Protein AF-A0A0F0GG61-F1 (afdb_monomer_lite)

Radius of gyration: 24.67 Å; chains: 1; bounding box: 69×28×39 Å

Structure (mmCIF, N/CA/C/O backbone):
data_AF-A0A0F0GG61-F1
#
_entry.id   AF-A0A0F0GG61-F1
#
loop_
_atom_site.group_PDB
_atom_site.id
_atom_site.type_symbol
_atom_site.label_atom_id
_atom_site.label_alt_id
_atom_site.label_comp_id
_atom_site.label_asym_id
_atom_site.label_entity_id
_atom_site.label_seq_id
_atom_site.pdbx_PDB_ins_code
_atom_site.Cartn_x
_atom_site.Cartn_y
_atom_site.Cartn_z
_atom_site.occupancy
_atom_site.B_iso_or_equiv
_atom_site.auth_seq_id
_atom_site.auth_comp_id
_atom_site.auth_asym_id
_atom_site.auth_atom_id
_atom_site.pdbx_PDB_model_num
ATOM 1 N N . LEU A 1 1 ? -0.854 10.398 -13.385 1.00 60.62 1 LEU A N 1
ATOM 2 C CA . LEU A 1 1 ? -2.015 11.246 -13.018 1.00 60.62 1 LEU A CA 1
ATOM 3 C C . LEU A 1 1 ? -3.148 10.420 -12.401 1.00 60.62 1 LEU A C 1
ATOM 5 O O . LEU A 1 1 ? -3.585 10.761 -11.313 1.00 60.62 1 LEU A O 1
ATOM 9 N N . THR A 1 2 ? -3.520 9.273 -12.982 1.00 81.12 2 THR A N 1
ATOM 10 C CA . THR A 1 2 ? -4.632 8.414 -12.510 1.00 81.12 2 THR A CA 1
ATOM 11 C C . THR A 1 2 ? -4.585 7.995 -11.032 1.00 81.12 2 THR A C 1
ATOM 13 O O . THR A 1 2 ? -5.613 8.048 -10.365 1.00 81.12 2 THR A O 1
ATOM 16 N N . ALA A 1 3 ? -3.420 7.618 -10.491 1.00 82.50 3 ALA A N 1
ATOM 17 C CA . ALA A 1 3 ? -3.306 7.179 -9.092 1.00 82.50 3 ALA A CA 1
ATOM 18 C C . ALA A 1 3 ? -3.589 8.302 -8.076 1.00 82.50 3 ALA A C 1
ATOM 20 O O . ALA A 1 3 ? -4.267 8.090 -7.072 1.00 82.50 3 ALA A O 1
ATOM 21 N N . VAL A 1 4 ? -3.110 9.517 -8.358 1.00 86.19 4 VAL A N 1
ATOM 22 C CA . VAL A 1 4 ? -3.315 10.687 -7.490 1.00 86.19 4 VAL A CA 1
ATOM 23 C C . VAL A 1 4 ? -4.774 11.137 -7.535 1.00 86.19 4 VAL A C 1
ATOM 25 O O . VAL A 1 4 ? -5.352 11.425 -6.489 1.00 86.19 4 VAL A O 1
ATOM 28 N N . ASP A 1 5 ? -5.391 11.134 -8.718 1.00 89.25 5 ASP A N 1
ATOM 29 C CA . ASP A 1 5 ? -6.809 11.474 -8.873 1.00 89.25 5 ASP A CA 1
ATOM 30 C C . ASP A 1 5 ? -7.724 10.456 -8.184 1.00 89.25 5 ASP A C 1
ATOM 32 O O . ASP A 1 5 ? -8.680 10.842 -7.510 1.00 89.25 5 ASP A O 1
ATOM 36 N N . LEU A 1 6 ? -7.409 9.159 -8.286 1.00 88.88 6 LEU A N 1
ATOM 37 C CA . LEU A 1 6 ? -8.118 8.106 -7.559 1.00 88.88 6 LEU A CA 1
ATOM 38 C C . LEU A 1 6 ? -8.028 8.330 -6.043 1.00 88.88 6 LEU A C 1
ATOM 40 O O . LEU A 1 6 ? -9.060 8.380 -5.376 1.00 88.88 6 LEU A O 1
ATOM 44 N N . ARG A 1 7 ? -6.817 8.550 -5.512 1.00 88.62 7 ARG A N 1
ATOM 45 C CA . ARG A 1 7 ? -6.601 8.871 -4.093 1.00 88.62 7 ARG A CA 1
ATOM 46 C C . ARG A 1 7 ? -7.396 10.105 -3.664 1.00 88.62 7 ARG A C 1
ATOM 48 O O . ARG A 1 7 ? -8.041 10.082 -2.623 1.00 88.62 7 ARG A O 1
ATOM 55 N N . ASN A 1 8 ? -7.380 11.178 -4.458 1.00 91.12 8 ASN A N 1
ATOM 56 C CA . ASN A 1 8 ? -8.111 12.410 -4.147 1.00 91.12 8 ASN A CA 1
ATOM 57 C C . ASN A 1 8 ? -9.621 12.170 -4.049 1.00 91.12 8 ASN A C 1
ATOM 59 O O . ASN A 1 8 ? -10.261 12.656 -3.117 1.00 91.12 8 ASN A O 1
ATOM 63 N N . ARG A 1 9 ? -10.188 11.392 -4.978 1.00 91.69 9 ARG A N 1
ATOM 64 C CA . ARG A 1 9 ? -11.612 11.032 -4.956 1.00 91.69 9 ARG A CA 1
ATOM 65 C C . ARG A 1 9 ? -11.958 10.160 -3.752 1.00 91.69 9 ARG A C 1
ATOM 67 O O . ARG A 1 9 ? -12.990 10.387 -3.131 1.00 91.69 9 ARG A O 1
ATOM 74 N N . LEU A 1 10 ? -11.095 9.208 -3.400 1.00 90.81 10 LEU A N 1
ATOM 75 C CA . LEU A 1 10 ? -11.283 8.359 -2.222 1.00 90.81 10 LEU A CA 1
ATOM 76 C C . LEU A 1 10 ? -11.205 9.163 -0.918 1.00 90.81 10 LEU A C 1
ATOM 78 O O . LEU A 1 10 ? -12.087 9.009 -0.078 1.00 90.81 10 LEU A O 1
ATOM 82 N N . ASN A 1 11 ? -10.240 10.078 -0.777 1.00 90.50 11 ASN A N 1
ATOM 83 C CA . ASN A 1 11 ? -10.160 10.999 0.366 1.00 90.50 11 ASN A CA 1
ATOM 84 C C . ASN A 1 11 ? -11.433 11.840 0.498 1.00 90.50 11 ASN A C 1
ATOM 86 O O . ASN A 1 11 ? -11.992 11.952 1.584 1.00 90.50 11 ASN A O 1
ATOM 90 N N . ALA A 1 12 ? -11.919 12.406 -0.611 1.00 92.50 12 ALA A N 1
ATOM 91 C CA . ALA A 1 12 ? -13.132 13.218 -0.605 1.00 92.50 12 ALA A CA 1
ATOM 92 C C . ALA A 1 12 ? -14.388 12.412 -0.226 1.00 92.50 12 ALA A C 1
ATOM 94 O O . ALA A 1 12 ? -15.261 12.936 0.459 1.00 92.50 12 ALA A O 1
ATOM 95 N N . ALA A 1 13 ? -14.482 11.149 -0.653 1.00 92.56 13 ALA A N 1
ATOM 96 C CA . ALA A 1 13 ? -15.637 10.296 -0.379 1.00 92.56 13 ALA A CA 1
ATOM 97 C C . ALA A 1 13 ? -15.636 9.692 1.036 1.00 92.56 13 ALA A C 1
ATOM 99 O O . ALA A 1 13 ? -16.701 9.481 1.607 1.00 92.56 13 ALA A O 1
ATOM 100 N N . THR A 1 14 ? -14.458 9.392 1.588 1.00 90.12 14 THR A N 1
ATOM 101 C CA . THR A 1 14 ? -14.311 8.672 2.868 1.00 90.12 14 THR A CA 1
ATOM 102 C C . THR A 1 14 ? -13.943 9.577 4.042 1.00 90.12 14 THR A C 1
ATOM 104 O O . THR A 1 14 ? -14.095 9.175 5.189 1.00 90.12 14 THR A O 1
ATOM 107 N N . GLY A 1 15 ? -13.437 10.787 3.779 1.00 90.19 15 GLY A N 1
ATOM 108 C CA . GLY A 1 15 ? -12.893 11.683 4.804 1.00 90.19 15 GLY A CA 1
ATOM 109 C C . GLY A 1 15 ? -11.545 11.233 5.382 1.00 90.19 15 GLY A C 1
ATOM 110 O O . GLY A 1 15 ? -10.996 11.918 6.246 1.00 90.19 15 GLY A O 1
ATOM 111 N N . LEU A 1 16 ? -10.992 10.113 4.907 1.00 88.06 16 LEU A N 1
ATOM 112 C CA . LEU A 1 16 ? -9.707 9.584 5.350 1.00 88.06 16 LEU A CA 1
ATOM 113 C C . LEU A 1 16 ? -8.540 10.384 4.757 1.00 88.06 16 LEU A C 1
ATOM 115 O O . LEU A 1 16 ? -8.643 11.003 3.695 1.00 88.06 16 LEU A O 1
ATOM 119 N N . ARG A 1 17 ? -7.393 10.354 5.444 1.00 87.31 17 ARG A N 1
ATOM 120 C CA . ARG A 1 17 ? -6.122 10.880 4.927 1.00 87.31 17 ARG A CA 1
ATOM 121 C C . ARG A 1 17 ? -5.305 9.745 4.328 1.00 87.31 17 ARG A C 1
ATOM 123 O O . ARG A 1 17 ? -4.418 9.205 4.977 1.00 87.31 17 ARG A O 1
ATOM 130 N N . LEU A 1 18 ? -5.597 9.402 3.080 1.00 87.81 18 LEU A N 1
ATOM 131 C CA . LEU A 1 18 ? -4.913 8.310 2.399 1.00 87.81 18 LEU A CA 1
ATOM 132 C C . LEU A 1 18 ? -3.546 8.752 1.831 1.00 87.81 18 LEU A C 1
ATOM 134 O O . LEU A 1 18 ? -3.460 9.826 1.213 1.00 87.81 18 LEU A O 1
ATOM 138 N N . PRO A 1 19 ? -2.482 7.939 1.991 1.00 86.38 19 PRO A N 1
ATOM 139 C CA . PRO A 1 19 ? -1.150 8.230 1.465 1.00 86.38 19 PRO A CA 1
ATOM 140 C C . PRO A 1 19 ? -1.093 8.175 -0.069 1.00 86.38 19 PRO A C 1
ATOM 142 O O . PRO A 1 19 ? -1.914 7.554 -0.742 1.00 86.38 19 PRO A O 1
ATOM 145 N N . ALA A 1 20 ? -0.091 8.841 -0.653 1.00 82.88 20 ALA A N 1
ATOM 146 C CA . ALA A 1 20 ? 0.128 8.831 -2.104 1.00 82.88 20 ALA A CA 1
ATOM 147 C C . ALA A 1 20 ? 0.604 7.469 -2.642 1.00 82.88 20 ALA A C 1
ATOM 149 O O . ALA A 1 20 ? 0.469 7.212 -3.837 1.00 82.88 20 ALA A O 1
ATOM 150 N N . THR A 1 21 ? 1.129 6.606 -1.769 1.00 87.94 21 THR A N 1
ATOM 151 C CA . THR A 1 21 ? 1.616 5.262 -2.104 1.00 87.94 21 THR A CA 1
ATOM 152 C C . THR A 1 21 ? 0.507 4.217 -2.181 1.00 87.94 21 THR A C 1
ATOM 154 O O . THR A 1 21 ? 0.752 3.130 -2.684 1.00 87.94 21 THR A O 1
ATOM 157 N N . LEU A 1 22 ? -0.724 4.550 -1.776 1.00 87.88 22 LEU A N 1
ATOM 158 C CA . LEU A 1 22 ? -1.792 3.577 -1.535 1.00 87.88 22 LEU A CA 1
ATOM 159 C C . LEU A 1 22 ? -2.087 2.654 -2.731 1.00 87.88 22 LEU A C 1
ATOM 161 O O . LEU A 1 22 ? -2.368 1.476 -2.553 1.00 87.88 22 LEU A O 1
ATOM 165 N N . VAL A 1 23 ? -1.998 3.164 -3.962 1.00 85.75 23 VAL A N 1
ATOM 166 C CA . VAL A 1 23 ? -2.224 2.363 -5.183 1.00 85.75 23 VAL A CA 1
ATOM 167 C C . VAL A 1 23 ? -1.100 1.345 -5.434 1.00 85.75 23 VAL A C 1
ATOM 169 O O . VAL A 1 23 ? -1.321 0.339 -6.101 1.00 85.75 23 VAL A O 1
ATOM 172 N N . PHE A 1 24 ? 0.098 1.595 -4.906 1.00 85.88 24 PHE A N 1
ATOM 173 C CA . PHE A 1 24 ? 1.224 0.661 -4.948 1.00 85.88 24 PHE A CA 1
ATOM 174 C C . PHE A 1 24 ? 1.152 -0.363 -3.813 1.00 85.88 24 PHE A C 1
ATOM 176 O O . PHE A 1 24 ? 1.461 -1.528 -4.042 1.00 85.88 24 PHE A O 1
ATOM 183 N N . ASP A 1 25 ? 0.695 0.058 -2.633 1.00 87.25 25 ASP A N 1
ATOM 184 C CA . ASP A 1 25 ? 0.524 -0.819 -1.468 1.00 87.25 25 ASP A CA 1
ATOM 185 C C . ASP A 1 25 ? -0.645 -1.805 -1.676 1.00 87.25 25 ASP A C 1
ATOM 187 O O . ASP A 1 25 ? -0.583 -2.962 -1.264 1.00 87.25 25 ASP A O 1
ATOM 191 N N . TYR A 1 26 ? -1.687 -1.372 -2.399 1.00 90.25 26 TYR A N 1
ATOM 192 C CA . TYR A 1 26 ? -2.877 -2.164 -2.718 1.00 90.25 26 TYR A CA 1
ATOM 193 C C . TYR A 1 26 ? -3.138 -2.178 -4.235 1.00 90.25 26 TYR A C 1
ATOM 195 O O . TYR A 1 26 ? -4.007 -1.453 -4.731 1.00 90.25 26 TYR A O 1
ATOM 203 N N . PRO A 1 27 ? -2.411 -3.016 -5.001 1.00 88.19 27 PRO A N 1
ATOM 204 C CA . PRO A 1 27 ? -2.459 -3.008 -6.465 1.00 88.19 27 PRO A CA 1
ATOM 205 C C . PRO A 1 27 ? -3.762 -3.576 -7.050 1.00 88.19 27 PRO A C 1
ATOM 207 O O . PRO A 1 27 ? -3.988 -3.481 -8.257 1.00 88.19 27 PRO A O 1
ATOM 210 N N . SER A 1 28 ? -4.629 -4.173 -6.224 1.00 91.69 28 SER A N 1
ATOM 211 C CA . SER A 1 28 ? -5.938 -4.683 -6.636 1.00 91.69 28 SER A CA 1
ATOM 212 C C . SER A 1 28 ? -7.076 -3.884 -5.999 1.00 91.69 28 SER A C 1
ATOM 214 O O . SER A 1 28 ? -6.999 -3.456 -4.847 1.00 91.69 28 SER A O 1
ATOM 216 N N . ALA A 1 29 ? -8.173 -3.720 -6.744 1.00 89.25 29 ALA A N 1
ATOM 217 C CA . ALA A 1 29 ? -9.359 -3.018 -6.255 1.00 89.25 29 ALA A CA 1
ATOM 218 C C . ALA A 1 29 ? -9.956 -3.681 -5.000 1.00 89.25 29 ALA A C 1
ATOM 220 O O . ALA A 1 29 ? -10.445 -2.982 -4.117 1.00 89.25 29 ALA A O 1
ATOM 221 N N . THR A 1 30 ? -9.884 -5.013 -4.908 1.00 93.38 30 THR A N 1
ATOM 222 C CA . THR A 1 30 ? -10.362 -5.772 -3.746 1.00 93.38 30 THR A CA 1
ATOM 223 C C . THR A 1 30 ? -9.522 -5.486 -2.505 1.00 93.38 30 THR A C 1
ATOM 2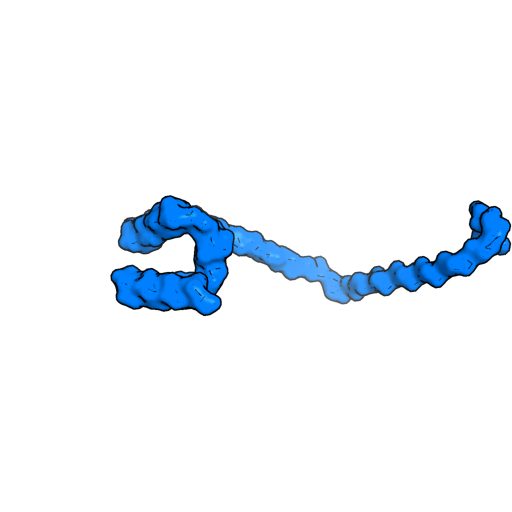25 O O . THR A 1 30 ? -10.087 -5.120 -1.481 1.00 93.38 30 THR A O 1
ATOM 228 N N . ALA A 1 31 ? -8.189 -5.561 -2.607 1.00 91.38 31 ALA A N 1
ATOM 229 C CA . ALA A 1 31 ? -7.300 -5.294 -1.473 1.00 91.38 31 ALA A CA 1
ATOM 230 C C . ALA A 1 31 ? -7.447 -3.845 -0.973 1.00 91.38 31 ALA A C 1
ATOM 232 O O . ALA A 1 31 ? -7.489 -3.587 0.228 1.00 91.38 31 ALA A O 1
ATOM 233 N N . LEU A 1 32 ? -7.617 -2.900 -1.902 1.00 90.69 32 LEU A N 1
ATOM 234 C CA . LEU A 1 32 ? -7.882 -1.500 -1.583 1.00 90.69 32 LEU A CA 1
ATOM 235 C C . LEU A 1 32 ? -9.235 -1.315 -0.872 1.00 90.69 32 LEU A C 1
ATOM 237 O O . LEU A 1 32 ? -9.329 -0.551 0.086 1.00 90.69 32 LEU A O 1
ATOM 241 N N . ALA A 1 33 ? -10.284 -2.013 -1.315 1.00 91.50 33 ALA A N 1
ATOM 242 C CA . ALA A 1 33 ? -11.606 -1.946 -0.694 1.00 91.50 33 ALA A CA 1
ATOM 243 C C . ALA A 1 33 ? -11.628 -2.560 0.716 1.00 91.50 33 ALA A C 1
ATOM 245 O O . ALA A 1 33 ? -12.280 -2.014 1.605 1.00 91.50 33 ALA A O 1
ATOM 246 N N . GLU A 1 34 ? -10.909 -3.662 0.934 1.00 92.00 34 GLU A N 1
ATOM 247 C CA . GLU A 1 34 ? -10.753 -4.285 2.253 1.00 92.00 34 GLU A CA 1
ATOM 248 C C . GLU A 1 34 ? -10.021 -3.357 3.226 1.00 92.00 34 GLU A C 1
ATOM 250 O O . GLU A 1 34 ? -10.502 -3.143 4.339 1.00 92.00 34 GLU A O 1
ATOM 255 N N . HIS A 1 35 ? -8.930 -2.724 2.784 1.00 89.62 35 HIS A N 1
ATOM 256 C CA . HIS A 1 35 ? -8.203 -1.749 3.595 1.00 89.62 35 HIS A CA 1
ATOM 257 C C . HIS A 1 35 ? -9.087 -0.556 3.994 1.00 89.62 35 HIS A C 1
ATOM 259 O O . HIS A 1 35 ? -9.187 -0.227 5.174 1.00 89.62 35 HIS A O 1
ATOM 265 N N . LEU A 1 36 ? -9.812 0.040 3.038 1.00 90.94 36 LEU A N 1
ATOM 266 C CA . LEU A 1 36 ? -10.737 1.144 3.325 1.00 90.94 36 LEU A CA 1
ATOM 267 C C . LEU A 1 36 ? -11.866 0.734 4.275 1.00 90.94 36 LEU A C 1
ATOM 269 O O . LEU A 1 36 ? -12.283 1.523 5.120 1.00 90.94 36 LEU A O 1
ATOM 273 N N . ARG A 1 37 ? -12.374 -0.496 4.143 1.00 90.94 37 ARG A N 1
ATOM 274 C CA . ARG A 1 37 ? -13.391 -1.038 5.046 1.00 90.94 37 ARG A CA 1
ATOM 275 C C . ARG A 1 37 ? -12.848 -1.172 6.470 1.00 90.94 37 ARG A C 1
ATOM 277 O O . ARG A 1 37 ? -13.574 -0.844 7.401 1.00 90.94 37 ARG A O 1
ATOM 284 N N . SER A 1 38 ? -11.603 -1.618 6.630 1.00 89.56 38 SER A N 1
ATOM 285 C CA . SER A 1 38 ? -10.941 -1.726 7.934 1.00 89.56 38 SER A CA 1
ATOM 286 C C . SER A 1 38 ? -10.821 -0.357 8.610 1.00 89.56 38 SER A C 1
ATOM 288 O O . SER A 1 38 ? -11.307 -0.176 9.725 1.00 89.56 38 SER A O 1
ATOM 290 N N . GLU A 1 39 ? -10.283 0.627 7.881 1.00 88.38 39 GLU A N 1
ATOM 291 C CA . GLU A 1 39 ? -10.095 2.007 8.349 1.00 88.38 39 GLU A CA 1
ATOM 292 C C . GLU A 1 39 ? -11.417 2.672 8.762 1.00 88.38 39 GLU A C 1
ATOM 294 O O . GLU A 1 39 ? -11.506 3.312 9.808 1.00 88.38 39 GLU A O 1
ATOM 299 N N . LEU A 1 40 ? -12.477 2.499 7.965 1.00 88.69 40 LEU A N 1
ATOM 300 C CA . LEU A 1 40 ? -13.782 3.113 8.237 1.00 88.69 40 LEU A CA 1
ATOM 301 C C . LEU A 1 40 ? -14.530 2.467 9.406 1.00 88.69 40 LEU A C 1
ATOM 303 O O . LEU A 1 40 ? -15.312 3.138 10.076 1.00 88.69 40 LEU A O 1
ATOM 307 N N . LEU A 1 41 ? -14.331 1.168 9.633 1.00 89.00 41 LEU A N 1
ATOM 308 C CA . LEU A 1 41 ? -14.987 0.430 10.714 1.00 89.00 41 LEU A CA 1
ATOM 309 C C . LEU A 1 41 ? -14.173 0.438 12.014 1.00 89.00 41 LEU A C 1
ATOM 311 O O . LEU A 1 41 ? -14.603 -0.171 12.993 1.00 89.00 41 LEU A O 1
ATOM 315 N N . GLY A 1 42 ? -13.017 1.112 12.036 1.00 75.44 42 GLY A N 1
ATOM 316 C CA . GLY A 1 42 ? -12.125 1.134 13.194 1.00 75.44 42 GLY A CA 1
ATOM 317 C C . GLY A 1 42 ? -11.556 -0.244 13.529 1.00 75.44 42 GLY A C 1
ATOM 318 O O . GLY A 1 42 ? -11.161 -0.487 14.667 1.00 75.44 42 GLY A O 1
ATOM 319 N N . GLN A 1 43 ? -11.531 -1.159 12.557 1.00 59.66 43 GLN A N 1
ATOM 320 C CA . GLN A 1 43 ? -10.703 -2.346 12.668 1.00 59.66 43 GLN A CA 1
ATOM 321 C C . GLN A 1 43 ? -9.294 -1.842 12.411 1.00 59.66 43 GLN A C 1
ATOM 323 O O . GLN A 1 43 ? -8.932 -1.658 11.250 1.00 59.66 43 GLN A O 1
ATOM 328 N N . GLU A 1 44 ? -8.563 -1.512 13.480 1.00 52.00 44 GLU A N 1
ATOM 329 C CA . GLU A 1 44 ? -7.160 -1.128 13.364 1.00 52.00 44 GLU A CA 1
ATOM 330 C C . GLU A 1 44 ? -6.493 -2.164 12.459 1.00 52.00 44 GLU A C 1
ATOM 332 O O . GLU A 1 4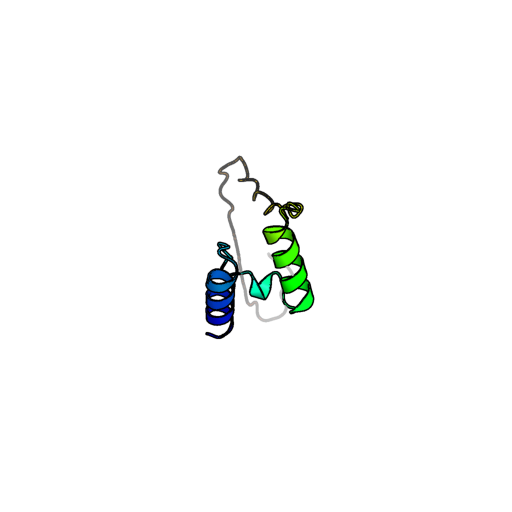4 ? -6.456 -3.348 12.823 1.00 52.00 44 GLU A O 1
ATOM 337 N N . PRO A 1 45 ? -6.040 -1.774 11.253 1.00 50.31 45 PRO A N 1
ATOM 338 C CA . PRO A 1 45 ? -5.158 -2.647 10.531 1.00 50.31 45 PRO A CA 1
ATOM 339 C C . PRO A 1 45 ? -3.989 -2.852 11.473 1.00 50.31 45 PRO A C 1
ATOM 341 O O . PRO A 1 45 ? -3.461 -1.888 12.034 1.00 50.31 45 PRO A O 1
ATOM 344 N N . GLU A 1 46 ? -3.629 -4.114 11.674 1.00 48.19 46 GLU A N 1
ATOM 345 C CA . GLU A 1 46 ? -2.319 -4.492 12.166 1.00 48.19 46 GLU A CA 1
ATOM 346 C C . GLU A 1 46 ? -1.350 -3.634 11.364 1.00 48.19 46 GLU A C 1
ATOM 348 O O . GLU A 1 46 ? -1.203 -3.823 10.151 1.00 48.19 46 GLU A O 1
ATOM 353 N N . THR A 1 47 ? -0.867 -2.559 11.995 1.00 48.97 47 THR A N 1
ATOM 354 C CA . THR A 1 47 ? -0.053 -1.565 11.325 1.00 48.97 47 THR A CA 1
ATOM 355 C C . THR A 1 47 ? 1.041 -2.397 10.696 1.00 48.97 47 THR A C 1
ATOM 357 O O . THR A 1 47 ? 1.741 -3.133 11.400 1.00 48.97 47 THR A O 1
ATOM 360 N N . THR A 1 48 ? 1.115 -2.416 9.363 1.00 49.91 48 THR A N 1
ATOM 361 C CA . THR A 1 48 ? 2.324 -2.904 8.718 1.00 49.91 48 THR A CA 1
ATOM 362 C C . THR A 1 48 ? 3.327 -1.867 9.148 1.00 49.91 48 THR A C 1
ATOM 364 O O . THR A 1 48 ? 3.438 -0.806 8.537 1.00 49.91 48 THR A O 1
ATOM 367 N N . ALA A 1 49 ? 3.907 -2.114 10.323 1.00 49.78 49 ALA A N 1
ATOM 368 C CA . ALA A 1 49 ? 4.887 -1.278 10.937 1.00 49.78 49 ALA A CA 1
ATOM 369 C C . ALA A 1 49 ? 5.913 -1.149 9.836 1.00 49.78 49 ALA A C 1
ATOM 371 O O . ALA A 1 49 ? 6.549 -2.136 9.455 1.00 49.78 49 ALA A O 1
ATOM 372 N N . SER A 1 50 ? 5.991 0.050 9.255 1.00 53.53 50 SER A N 1
ATOM 373 C CA . SER A 1 50 ? 7.185 0.472 8.558 1.00 53.53 50 SER A CA 1
ATOM 374 C C . SER A 1 50 ? 8.288 0.061 9.504 1.00 53.53 50 SER A C 1
ATOM 376 O O . SER A 1 50 ? 8.358 0.604 10.611 1.00 53.53 50 SER A O 1
ATOM 378 N N . VAL A 1 51 ? 9.033 -0.981 9.130 1.00 54.47 51 VAL A N 1
ATOM 379 C CA . VAL A 1 51 ? 10.115 -1.491 9.956 1.00 54.47 51 VAL A CA 1
ATOM 380 C C . VAL A 1 51 ? 10.911 -0.241 10.294 1.00 54.47 51 VAL A C 1
ATOM 382 O O . VAL A 1 51 ? 11.273 0.481 9.354 1.00 54.47 51 VAL A O 1
ATOM 385 N N . PRO A 1 52 ? 11.073 0.131 11.578 1.00 49.84 52 PRO A N 1
ATOM 386 C CA . PRO A 1 52 ? 11.956 1.231 11.877 1.00 49.84 52 PRO A CA 1
ATOM 387 C C . PRO A 1 52 ? 13.270 0.807 11.239 1.00 49.84 52 PRO A C 1
ATOM 389 O O . PRO A 1 52 ? 13.801 -0.256 11.566 1.00 49.84 52 PRO A O 1
ATOM 392 N N . VAL A 1 53 ? 13.737 1.569 10.247 1.00 59.25 53 VAL A N 1
ATOM 393 C CA . VAL A 1 53 ? 15.132 1.470 9.847 1.00 59.25 53 VAL A CA 1
ATOM 394 C C . VAL A 1 53 ? 15.849 1.743 11.148 1.00 59.25 53 VAL A C 1
ATOM 396 O O . VAL A 1 53 ? 15.783 2.857 11.669 1.00 59.25 53 VAL A O 1
ATOM 399 N N . VAL A 1 54 ? 16.389 0.682 11.744 1.00 56.12 54 VAL A N 1
ATOM 400 C CA . VAL A 1 54 ? 17.243 0.792 12.908 1.00 56.12 54 VAL A CA 1
ATOM 401 C C . VAL A 1 54 ? 18.325 1.737 12.429 1.00 56.12 54 VAL A C 1
ATOM 403 O O . VAL A 1 54 ? 19.092 1.384 11.533 1.00 56.12 54 VAL A O 1
ATOM 406 N N . ALA A 1 55 ? 18.302 2.976 12.921 1.00 60.16 55 ALA A N 1
ATOM 407 C CA . ALA A 1 55 ? 19.436 3.857 12.765 1.00 60.16 55 ALA A CA 1
ATOM 408 C C . ALA A 1 55 ? 20.589 3.056 13.358 1.00 60.16 55 ALA A C 1
ATOM 410 O O . ALA A 1 55 ? 20.562 2.743 14.551 1.00 60.16 55 ALA A O 1
ATOM 411 N N . ALA A 1 56 ? 21.489 2.585 12.496 1.00 60.59 56 ALA A N 1
ATOM 412 C CA . ALA A 1 56 ? 22.651 1.848 12.935 1.00 60.59 56 ALA A CA 1
ATOM 413 C C . ALA A 1 56 ? 23.384 2.781 13.897 1.00 60.59 56 ALA A C 1
ATOM 415 O O . ALA A 1 56 ? 23.884 3.831 13.500 1.00 60.59 56 ALA A O 1
ATOM 416 N N . ALA A 1 57 ? 23.329 2.442 15.181 1.00 64.00 57 ALA A N 1
ATOM 417 C CA . ALA A 1 57 ? 24.135 3.069 16.201 1.00 64.00 57 ALA A CA 1
ATOM 418 C C . ALA A 1 57 ? 25.563 2.581 15.962 1.00 64.00 57 ALA A C 1
ATOM 420 O O . ALA A 1 57 ? 25.913 1.485 16.382 1.00 64.00 57 ALA A O 1
ATOM 421 N N . ASP A 1 58 ? 26.267 3.303 15.097 1.00 63.19 58 ASP A N 1
ATOM 422 C CA . ASP A 1 58 ? 27.632 3.799 15.256 1.00 63.19 58 ASP A CA 1
ATOM 423 C C . ASP A 1 58 ? 28.015 4.464 13.924 1.00 63.19 58 ASP A C 1
ATOM 425 O O . ASP A 1 58 ? 27.960 3.846 12.861 1.00 63.19 58 ASP A O 1
ATOM 429 N N . ASP A 1 59 ? 28.345 5.756 13.987 1.00 62.97 59 ASP A N 1
ATOM 430 C CA . ASP A 1 59 ? 28.707 6.652 12.874 1.00 62.97 59 ASP A CA 1
ATOM 431 C C . ASP A 1 59 ? 30.096 6.293 12.282 1.00 62.97 59 ASP A C 1
ATOM 433 O O . ASP A 1 59 ? 30.944 7.152 12.040 1.00 62.97 59 ASP A O 1
ATOM 437 N N . GLU A 1 60 ? 30.379 5.000 12.097 1.00 69.88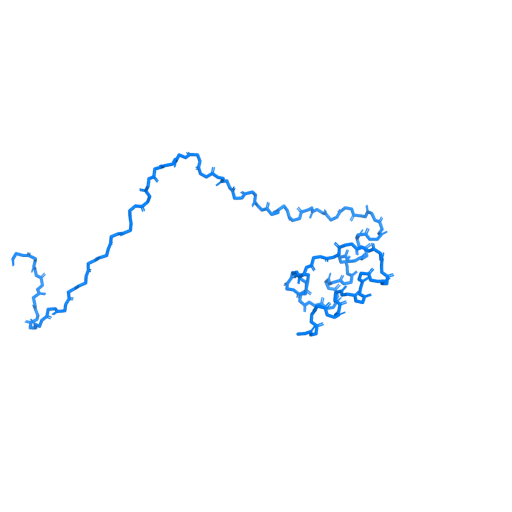 60 GLU A N 1
ATOM 438 C CA . GLU A 1 60 ? 31.619 4.530 11.484 1.00 69.88 60 GLU A CA 1
ATOM 439 C C . GLU A 1 60 ? 31.495 4.672 9.955 1.00 69.88 60 GLU A C 1
ATOM 441 O O . GLU A 1 60 ? 30.581 4.104 9.3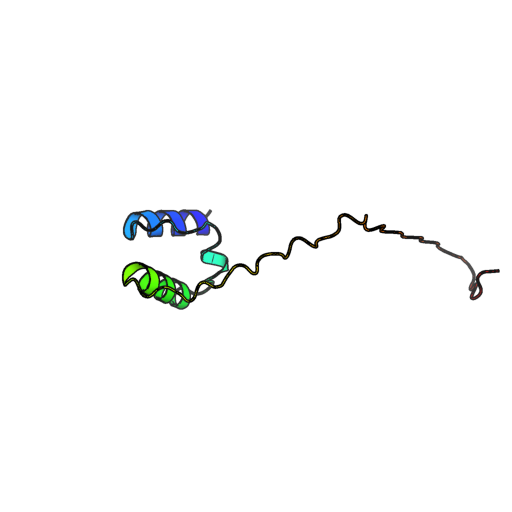42 1.00 69.88 60 GLU A O 1
ATOM 446 N N . PRO A 1 61 ? 32.377 5.438 9.293 1.00 78.25 61 PRO A N 1
ATOM 447 C CA . PRO A 1 61 ? 32.244 5.715 7.871 1.00 78.25 61 PRO A CA 1
ATOM 448 C C . PRO A 1 61 ? 32.397 4.439 7.029 1.00 78.25 61 PRO A C 1
ATOM 450 O O . PRO A 1 61 ? 33.424 3.762 7.058 1.00 78.25 61 PRO A O 1
ATOM 453 N N . ILE A 1 62 ? 31.396 4.146 6.192 1.00 75.19 62 ILE A N 1
ATOM 454 C CA . ILE A 1 62 ? 31.477 3.069 5.196 1.00 75.19 62 ILE A CA 1
ATOM 455 C C . ILE A 1 62 ? 32.371 3.531 4.041 1.00 75.19 62 ILE A C 1
ATOM 457 O O . ILE A 1 62 ? 31.978 4.367 3.224 1.00 75.19 62 ILE A O 1
ATOM 461 N N . ALA A 1 63 ? 33.568 2.955 3.936 1.00 82.06 63 ALA A N 1
ATOM 462 C CA . ALA A 1 63 ? 34.434 3.154 2.781 1.00 82.06 63 ALA A CA 1
ATOM 463 C C . ALA A 1 63 ? 34.032 2.211 1.636 1.00 82.06 63 ALA A C 1
ATOM 465 O O . ALA A 1 63 ? 34.118 0.990 1.756 1.00 82.06 63 ALA A O 1
ATOM 466 N N . ILE A 1 64 ? 33.637 2.779 0.494 1.00 80.69 64 ILE A N 1
ATOM 467 C CA . ILE A 1 64 ? 33.430 2.031 -0.752 1.00 80.69 64 ILE A CA 1
ATOM 468 C C . ILE A 1 64 ? 34.674 2.217 -1.623 1.00 80.69 64 ILE A C 1
ATOM 470 O O . ILE A 1 64 ? 34.923 3.313 -2.123 1.00 80.69 64 ILE A O 1
ATOM 474 N N . VAL A 1 65 ? 35.452 1.148 -1.816 1.00 82.25 65 VAL A N 1
ATOM 475 C CA . VAL A 1 65 ? 36.660 1.156 -2.657 1.00 82.25 65 VAL A CA 1
ATOM 476 C C . VAL A 1 65 ? 36.449 0.245 -3.859 1.00 82.25 65 VAL A C 1
ATOM 478 O O . VAL A 1 65 ? 36.123 -0.931 -3.710 1.00 82.25 65 VAL A O 1
ATOM 481 N N . ALA A 1 66 ? 36.669 0.784 -5.055 1.00 80.75 66 ALA A N 1
ATOM 482 C CA . ALA A 1 66 ? 36.673 0.024 -6.296 1.00 80.75 66 ALA A CA 1
ATOM 483 C C . ALA A 1 66 ? 37.975 0.282 -7.054 1.00 80.75 66 ALA A C 1
ATOM 485 O O . ALA A 1 66 ? 38.429 1.420 -7.167 1.00 80.75 66 ALA A O 1
ATOM 486 N N . MET A 1 67 ? 38.553 -0.780 -7.609 1.00 79.25 67 MET A N 1
ATOM 487 C CA . MET A 1 67 ? 39.696 -0.707 -8.511 1.00 79.25 67 MET A CA 1
ATOM 488 C C . MET A 1 67 ? 39.364 -1.531 -9.751 1.00 79.25 67 MET A C 1
ATOM 490 O O . MET A 1 67 ? 38.904 -2.666 -9.641 1.00 79.25 67 MET A O 1
ATOM 494 N N . SER A 1 68 ? 39.556 -0.950 -10.934 1.00 76.75 68 SER A N 1
ATOM 495 C CA . SER A 1 68 ? 39.318 -1.640 -12.202 1.00 76.75 68 SER A CA 1
ATOM 496 C C . SER A 1 68 ? 40.532 -1.483 -13.103 1.00 76.75 68 SER A C 1
ATOM 498 O O . SER A 1 68 ? 41.014 -0.373 -13.318 1.00 76.75 68 SER A O 1
ATOM 500 N N . CYS A 1 69 ? 41.020 -2.606 -13.622 1.00 75.56 69 CYS A N 1
ATOM 501 C CA . CYS A 1 69 ? 42.111 -2.662 -14.583 1.00 75.56 69 CYS A CA 1
ATOM 502 C C . CYS A 1 69 ? 41.655 -3.485 -15.791 1.00 75.56 69 CYS A C 1
ATOM 504 O O . CYS A 1 69 ? 40.951 -4.483 -15.641 1.00 75.56 69 CYS A O 1
ATOM 506 N N . ARG A 1 70 ? 42.083 -3.094 -16.995 1.00 75.62 70 ARG A N 1
ATOM 507 C CA . ARG A 1 70 ? 41.934 -3.903 -18.210 1.00 75.62 70 ARG A CA 1
ATOM 508 C C . ARG A 1 70 ? 43.318 -4.358 -18.651 1.00 75.62 70 ARG A C 1
ATOM 510 O O . ARG A 1 70 ? 43.992 -3.638 -19.382 1.00 75.62 70 ARG A O 1
ATOM 517 N N . PHE A 1 71 ? 43.741 -5.532 -18.196 1.00 71.62 71 PHE A N 1
ATOM 518 C CA . PHE A 1 71 ? 45.043 -6.074 -18.571 1.00 71.62 71 PHE A CA 1
ATOM 519 C C . PHE A 1 71 ? 44.968 -6.793 -19.929 1.00 71.62 71 PHE A C 1
ATOM 521 O O . PHE A 1 71 ? 44.160 -7.710 -20.090 1.00 71.62 71 PHE A O 1
ATOM 528 N N . PRO A 1 72 ? 45.772 -6.402 -20.930 1.00 76.50 72 PRO A N 1
ATOM 529 C CA . PRO A 1 72 ? 45.912 -7.176 -22.156 1.00 76.50 72 PRO A CA 1
ATOM 530 C C . PRO A 1 72 ? 46.811 -8.402 -21.926 1.00 76.50 72 PRO A C 1
ATOM 532 O O . PRO A 1 72 ? 47.788 -8.331 -21.189 1.00 76.50 72 PRO A O 1
ATOM 535 N N . GLY A 1 73 ? 46.524 -9.515 -22.606 1.00 69.31 73 GLY A N 1
ATOM 536 C CA . GLY A 1 73 ? 47.523 -10.575 -22.812 1.00 69.31 73 GLY A CA 1
ATOM 537 C C . GLY A 1 73 ? 47.632 -11.690 -21.763 1.00 69.31 73 GLY A C 1
ATOM 538 O O . GLY A 1 73 ? 48.647 -12.373 -21.755 1.00 69.31 73 GLY A O 1
ATOM 539 N N . GLY A 1 74 ? 46.613 -11.941 -20.933 1.00 69.81 74 GLY A N 1
ATOM 540 C CA . GLY A 1 74 ? 46.542 -13.186 -20.144 1.00 69.81 74 GLY A CA 1
ATOM 541 C C . GLY A 1 74 ? 47.400 -13.227 -18.874 1.00 69.81 7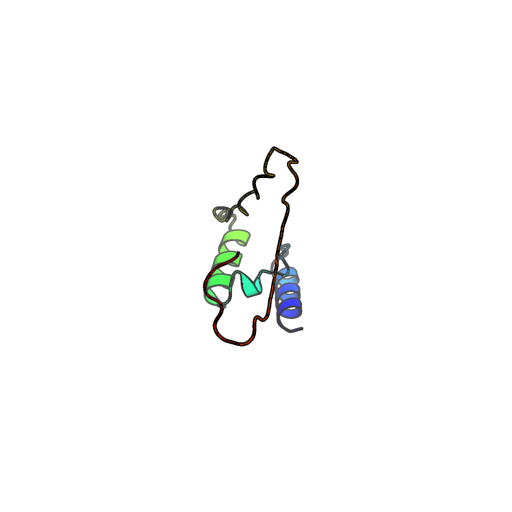4 GLY A C 1
ATOM 542 O O . GLY A 1 74 ? 47.869 -14.292 -18.490 1.00 69.81 74 GLY A O 1
ATOM 543 N N . VAL A 1 75 ? 47.597 -12.088 -18.210 1.00 73.06 75 VAL A N 1
ATOM 544 C CA . VAL A 1 75 ? 48.218 -12.044 -16.876 1.00 73.06 75 VAL A CA 1
ATOM 545 C C . VAL A 1 75 ? 47.276 -12.619 -15.814 1.00 73.06 75 VAL A C 1
ATOM 547 O O . VAL A 1 75 ? 46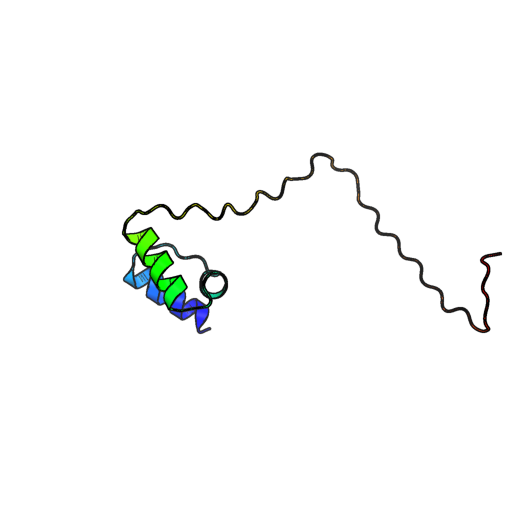.138 -12.174 -15.674 1.00 73.06 75 VAL A O 1
ATOM 550 N N . THR A 1 76 ? 47.754 -13.623 -15.077 1.00 69.75 76 THR A N 1
ATOM 551 C CA . THR A 1 76 ? 46.984 -14.362 -14.058 1.00 69.75 76 THR A CA 1
ATOM 552 C C . THR A 1 76 ? 47.561 -14.244 -12.646 1.00 69.75 76 THR A C 1
ATOM 554 O O . THR A 1 76 ? 47.058 -14.896 -11.735 1.00 69.75 76 THR A O 1
ATOM 557 N N . THR A 1 77 ? 48.600 -13.433 -12.442 1.00 68.25 77 THR A N 1
ATOM 558 C CA . THR A 1 77 ? 49.218 -13.186 -11.129 1.00 68.25 77 THR A CA 1
ATOM 559 C C . THR A 1 77 ? 49.490 -11.690 -10.938 1.00 68.25 77 THR A C 1
ATOM 561 O O . THR A 1 77 ? 49.661 -10.994 -11.940 1.00 68.25 77 THR A O 1
ATOM 564 N N . PRO A 1 78 ? 49.489 -11.180 -9.691 1.00 66.50 78 PRO A N 1
ATOM 565 C CA . PRO A 1 78 ? 49.531 -9.748 -9.409 1.00 66.50 78 PRO A CA 1
ATOM 566 C C . PRO A 1 78 ? 50.937 -9.193 -9.099 1.00 66.50 78 PRO A C 1
ATOM 568 O O . PRO A 1 78 ? 51.021 -8.047 -8.663 1.00 66.50 78 PRO A O 1
ATOM 571 N N . GLU A 1 79 ? 52.009 -9.972 -9.296 1.00 55.19 79 GLU A N 1
ATOM 572 C CA . GLU A 1 79 ? 53.402 -9.474 -9.253 1.00 55.19 79 GLU A CA 1
ATOM 573 C C . GLU A 1 79 ? 53.780 -8.633 -10.482 1.00 55.19 79 GLU A C 1
ATOM 575 O O . GLU A 1 79 ? 53.431 -9.044 -11.615 1.00 55.19 79 GLU A O 1
#

Sequence (79 aa):
LTAVDLRNRLNAATGLRLPATLVFDYPSATALAEHLRSELLGQEPETTASVPVVAAADDEPIAIVAMSCRFPGGVTTPE

Foldseek 3Di:
DVLVVVQVVCCVVLVDDDDSCLCVVQVDPVSSVVVSVCVNVVVPPPPPPPPPPPPPPDPDDDDDDDDDDDDPDDDDDDD

pLDDT: mean 77.39, std 14.09, range [48.19, 93.38]

Secondary structure (DSSP, 8-state):
-HHHHHHHHHHHHH-----TTHHHH--SHHHHHHHHHHHHTT--------------S---------------S---S--